Protein 5U75 (pdb70)

Sequence (144 aa):
NSEKALVKKLYDRYSKDTINGKSNKSRNWVYSERPLNENQVRIHLEEGTYTVAGRVYTPKRNITLNKEVVTLKEELDHIIRFAHISYGLYMMGEHLPKGNIVINTKNGGKYTLESHKELQKNRENVEINTDDIIKNVTFEELVKSVNDI

Radius of gyration: 14.76 Å; Cα contacts (8 Å, |Δi|>4): 299; chains: 1; bounding box: 42×34×32 Å

Organism: Staphylococcus aureus (NCBI:txid1280)

InterPro domains:
  IPR006123 Staphylococcal/Streptococcal toxin, beta-grasp domain [PF02876] (101-193)
  IPR016091 Superantigen toxin, C-terminal [SSF54334] (98-193)

Nearest PDB structures (foldseek):
  5u75-assembly1_A  TM=1.007E+00  e=2.506E-31  Staphylococcus aureus
  1v1p-assembly1_A  TM=8.852E-01  e=1.733E-08  Staphylococcus aureus
  2qej-assembly1_C  TM=8.283E-01  e=1.629E-08  Staphylococcus aureus
  2z8l-assembly1_A  TM=8.364E-01  e=8.592E-08  Staphylococcus aureus
  7ttz-assembly1_C  TM=7.861E-01  e=1.733E-08  Staphylococcus aureus

Structure (mmCIF, N/CA/C/O backbone):
data_5U75
#
_entry.id   5U75
#
_cell.length_a   92.141
_cell.length_b   92.141
_cell.length_c   53.418
_cell.angle_alpha   90.000
_cell.angle_beta   90.000
_cell.angle_gamma   120.000
#
_symmetry.space_group_name_H-M   'P 65'
#
loop_
_entity.id
_entity.type
_entity.pdbx_description
1 polymer 'Enterotoxin-like toxin X'
2 branched 'N-acetyl-alpha-neuraminic acid-(2-3)-beta-D-galactopyranose-(1-4)-[alpha-L-fucopyranose-(1-3)]2-acetamido-2-deoxy-alpha-D-glucopyranose'
3 water water
#
loop_
_atom_site.group_PDB
_atom_site.id
_atom_site.type_symbol
_atom_site.label_atom_id
_atom_site.label_alt_id
_atom_site.label_comp_id
_atom_site.label_asym_id
_atom_site.label_entity_id
_atom_site.label_seq_id
_atom_site.pdbx_PDB_ins_code
_atom_site.Cartn_x
_atom_site.Cartn_y
_atom_site.Cartn_z
_atom_site.occupancy
_atom_site.B_iso_or_equiv
_atom_site.auth_seq_id
_atom_site.auth_comp_id
_atom_site.auth_asym_id
_atom_site.auth_atom_id
_atom_site.pdbx_PDB_model_num
ATOM 1 N N . ASN A 1 22 ? 11.853 21.869 6.054 1.00 42.10 22 ASN A N 1
ATOM 2 C CA . ASN A 1 22 ? 11.713 23.088 5.202 1.00 41.39 22 ASN A CA 1
ATOM 3 C C . ASN A 1 22 ? 10.637 24.026 5.757 1.00 40.01 22 ASN A C 1
ATOM 4 O O . ASN A 1 22 ? 9.436 23.748 5.651 1.00 36.92 22 ASN A O 1
ATOM 9 N N . SER A 1 23 ? 11.091 25.152 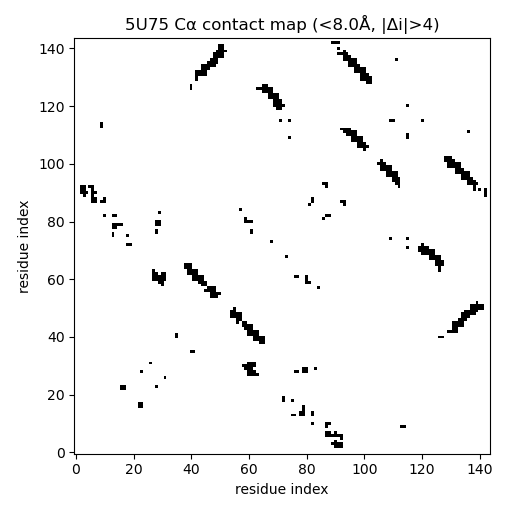6.302 1.00 39.51 23 SER A N 1
ATOM 10 C CA . SER A 1 23 ? 10.240 26.102 7.004 1.00 40.20 23 SER A CA 1
ATOM 11 C C . SER A 1 23 ? 9.529 27.035 6.048 1.00 41.69 23 SER A C 1
ATOM 12 O O . SER A 1 23 ? 8.346 27.308 6.250 1.00 39.70 23 SER A O 1
ATOM 15 N N . GLU A 1 24 ? 10.239 27.537 5.027 1.00 39.96 24 GLU A N 1
ATOM 16 C CA . GLU A 1 24 ? 9.604 28.394 4.011 1.00 37.31 24 GLU A CA 1
ATOM 17 C C . GLU A 1 24 ? 8.463 27.625 3.352 1.00 36.86 24 GLU A C 1
ATOM 18 O O . GLU A 1 24 ? 7.377 28.188 3.179 1.00 38.19 24 GLU A O 1
ATOM 24 N N . LYS A 1 25 ? 8.707 26.353 3.018 1.00 33.51 25 LYS A N 1
ATOM 25 C CA . LYS A 1 25 ? 7.678 25.452 2.478 1.00 34.90 25 LYS A CA 1
ATOM 26 C C . LYS A 1 25 ? 6.462 25.302 3.403 1.00 34.77 25 LYS A C 1
ATOM 27 O O . LYS A 1 25 ? 5.334 25.277 2.926 1.00 32.82 25 LYS A O 1
ATOM 29 N N . ALA A 1 26 ? 6.707 25.185 4.709 1.00 35.17 26 ALA A N 1
ATOM 30 C CA . ALA A 1 26 ? 5.622 25.076 5.701 1.00 36.99 26 ALA A CA 1
ATOM 31 C C . ALA A 1 26 ? 4.806 26.376 5.798 1.00 37.53 26 ALA A C 1
ATOM 32 O O . ALA A 1 26 ? 3.577 26.321 5.858 1.00 39.09 26 ALA A O 1
ATOM 34 N N . LEU A 1 27 ? 5.487 27.523 5.812 1.00 34.30 27 LEU A N 1
ATOM 35 C CA . LEU A 1 27 ? 4.812 28.835 5.816 1.00 35.27 27 LEU A CA 1
ATOM 36 C C . LEU A 1 27 ? 3.930 29.048 4.575 1.00 34.24 27 LEU A C 1
ATOM 37 O O . LEU A 1 27 ? 2.815 29.589 4.680 1.00 32.02 27 LEU A O 1
ATOM 42 N N . VAL A 1 28 ? 4.426 28.604 3.422 1.00 31.39 28 VAL A N 1
ATOM 43 C CA . VAL A 1 28 ? 3.650 28.579 2.179 1.00 31.23 28 VAL A CA 1
ATOM 44 C C . VAL A 1 28 ? 2.438 27.677 2.323 1.00 30.56 28 VAL A C 1
ATOM 45 O O . VAL A 1 28 ? 1.324 28.064 1.932 1.00 28.04 28 VAL A O 1
ATOM 49 N N . LYS A 1 29 ? 2.656 26.469 2.852 1.00 28.14 29 LYS A N 1
ATOM 50 C CA . LYS A 1 29 ? 1.571 25.509 3.015 1.00 28.56 29 LYS A CA 1
ATOM 51 C C . LYS A 1 29 ? 0.471 26.055 3.934 1.00 27.31 29 LYS A C 1
ATOM 52 O O . LYS A 1 29 ? -0.705 25.796 3.676 1.00 28.79 29 LYS A O 1
ATOM 54 N N . LYS A 1 30 ? 0.846 26.802 4.971 1.00 25.94 30 LYS A N 1
ATOM 55 C CA . LYS A 1 30 ? -0.126 27.399 5.896 1.00 25.81 30 LYS A CA 1
ATOM 56 C C . LYS A 1 30 ? -1.031 28.412 5.178 1.00 25.73 30 LYS A C 1
ATOM 57 O O . LYS A 1 30 ? -2.260 28.418 5.365 1.00 23.03 30 LYS A O 1
ATOM 59 N N . LEU A 1 31 ? -0.426 29.260 4.355 1.00 23.26 31 LEU A N 1
ATOM 60 C CA . LEU A 1 31 ? -1.191 30.207 3.543 1.00 23.54 31 LEU A CA 1
ATOM 61 C C . LEU A 1 31 ? -2.035 29.480 2.525 1.00 22.56 31 LEU A C 1
ATOM 62 O O . LEU A 1 31 ? -3.221 29.786 2.383 1.00 21.98 31 LEU A O 1
ATOM 67 N N . TYR A 1 32 ? -1.456 28.490 1.842 1.00 22.07 32 TYR A N 1
ATOM 68 C CA . TYR A 1 32 ? -2.210 27.721 0.879 1.00 22.41 32 TYR A CA 1
ATOM 69 C C . TYR A 1 32 ? -3.404 27.015 1.550 1.00 23.57 32 TYR A C 1
ATOM 70 O O . TYR A 1 32 ? -4.510 27.023 1.019 1.00 21.80 32 TYR A O 1
ATOM 79 N N . ASP A 1 33 ? -3.176 26.406 2.709 1.00 24.09 33 ASP A N 1
ATOM 80 C CA . ASP A 1 33 ? -4.240 25.620 3.354 1.00 25.41 33 ASP A CA 1
ATOM 81 C C . ASP A 1 33 ? -5.387 26.499 3.829 1.00 24.29 33 ASP A C 1
ATOM 82 O O . ASP A 1 33 ? -6.537 26.094 3.735 1.00 24.51 33 ASP A O 1
ATOM 87 N N . ARG A 1 34 ? -5.063 27.679 4.335 1.00 22.59 34 ARG A N 1
ATOM 88 C CA . ARG A 1 34 ? -6.074 28.646 4.740 1.00 21.35 34 ARG A CA 1
ATOM 89 C C . ARG A 1 34 ? -6.862 29.163 3.547 1.00 21.06 34 ARG A C 1
ATOM 90 O O . ARG A 1 34 ? -8.089 29.086 3.513 1.00 20.09 34 ARG A O 1
ATOM 98 N N . TYR A 1 35 ? -6.151 29.694 2.558 1.00 20.01 35 TYR A N 1
ATOM 99 C CA . TYR A 1 35 ? -6.799 30.475 1.504 1.00 18.69 35 TYR A CA 1
ATOM 100 C C . TYR A 1 35 ? -7.310 29.676 0.301 1.00 19.40 35 TYR A C 1
ATOM 101 O O . TYR A 1 35 ? -8.014 30.236 -0.552 1.00 19.28 35 TYR A O 1
ATOM 110 N N . SER A 1 36 ? -6.970 28.379 0.211 1.00 19.43 36 SER A N 1
ATOM 111 C CA . SER A 1 36 ? -7.443 27.520 -0.874 1.00 19.74 36 SER A CA 1
ATOM 112 C C . SER A 1 36 ? -8.835 26.942 -0.629 1.00 19.45 36 SER A C 1
ATOM 113 O O . SER A 1 36 ? -9.401 26.337 -1.530 1.00 20.30 36 SER A O 1
ATOM 116 N N . LYS A 1 37 ? -9.374 27.133 0.569 1.00 21.50 37 LYS A N 1
ATOM 117 C CA . LYS A 1 37 ? -10.702 26.611 0.900 1.00 23.08 37 LYS A CA 1
ATOM 118 C C . LYS A 1 37 ? -11.748 27.390 0.132 1.00 22.47 37 LYS A C 1
ATOM 119 O O . LYS A 1 37 ? -11.696 28.619 0.089 1.00 19.98 37 LYS A O 1
ATOM 125 N N . ASP A 1 38 ? -12.696 26.671 -0.465 1.00 20.90 38 ASP A N 1
ATOM 126 C CA . ASP A 1 38 ? -13.689 27.280 -1.323 1.00 21.47 38 ASP A CA 1
ATOM 127 C C . ASP A 1 38 ? -14.977 27.691 -0.582 1.00 20.61 38 ASP A C 1
ATOM 128 O O . ASP A 1 38 ? -15.992 27.965 -1.204 1.00 19.51 38 ASP A O 1
ATOM 133 N N . THR A 1 39 ? -14.913 27.739 0.740 1.00 19.81 39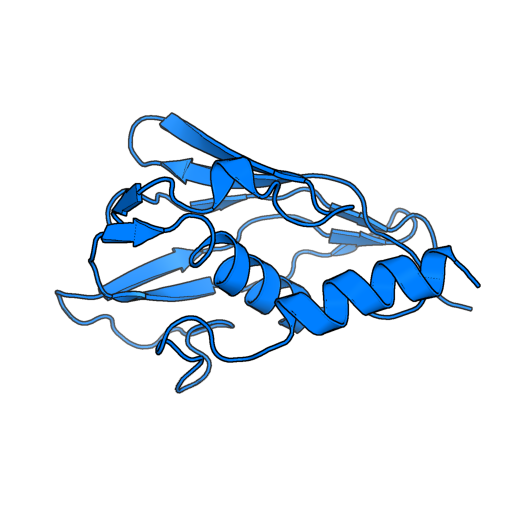 THR A N 1
ATOM 134 C CA . THR A 1 39 ? -15.956 28.311 1.539 1.00 21.59 39 THR A CA 1
ATOM 135 C C . THR A 1 39 ? -15.367 29.189 2.620 1.00 22.41 39 THR A C 1
ATOM 136 O O . THR A 1 39 ? -14.203 29.004 3.042 1.00 22.94 39 THR A O 1
ATOM 140 N N . ILE A 1 40 ? -16.175 30.145 3.065 1.00 21.75 40 ILE A N 1
ATOM 141 C CA . ILE A 1 40 ? -15.905 30.878 4.284 1.00 23.42 40 ILE A CA 1
ATOM 142 C C . ILE A 1 40 ? -17.222 31.447 4.825 1.00 24.96 40 ILE A C 1
ATOM 143 O O . ILE A 1 40 ? -17.996 32.026 4.067 1.00 23.48 40 ILE A O 1
ATOM 148 N N . ASN A 1 41 ? -17.484 31.251 6.120 1.00 29.66 41 ASN A N 1
ATOM 149 C CA . ASN A 1 41 ? -18.683 31.813 6.785 1.00 31.17 41 ASN A CA 1
ATOM 150 C C . ASN A 1 41 ? -20.004 31.599 6.043 1.00 32.25 41 ASN A C 1
ATOM 151 O O . ASN A 1 41 ? -20.838 32.503 5.979 1.00 34.64 41 ASN A O 1
ATOM 156 N N . GLY A 1 42 ? -20.200 30.434 5.446 1.00 33.01 42 GLY A N 1
ATOM 157 C CA . GLY A 1 42 ? -21.450 30.195 4.707 1.00 33.62 42 GLY A CA 1
ATOM 158 C C . GLY A 1 42 ? -21.486 30.711 3.272 1.00 33.86 42 GLY A C 1
ATOM 159 O O . GLY A 1 42 ? -22.462 30.461 2.554 1.00 34.87 42 GLY A O 1
ATOM 160 N N . LYS A 1 43 ? -20.437 31.422 2.839 1.00 29.40 43 LYS A N 1
ATOM 161 C CA . LYS A 1 43 ? -20.276 31.757 1.438 1.00 27.04 43 LYS A CA 1
ATOM 162 C C . LYS A 1 43 ? -19.417 30.718 0.792 1.00 23.92 43 LYS A C 1
ATOM 163 O O . LYS A 1 43 ? -18.638 30.067 1.465 1.00 23.74 43 LYS A O 1
ATOM 169 N N . SER A 1 44 ? -19.553 30.568 -0.515 1.00 22.47 44 SER A N 1
ATOM 170 C CA . SER A 1 44 ? -18.761 29.590 -1.227 1.00 22.64 44 SER A CA 1
ATOM 171 C C . SER A 1 44 ? -18.552 29.981 -2.663 1.00 21.04 44 SER A C 1
ATOM 172 O O . SER A 1 44 ? -19.312 30.781 -3.217 1.00 22.00 44 SER A O 1
ATOM 175 N N . ASN A 1 45 ? -17.513 29.401 -3.254 1.00 20.88 45 ASN A N 1
ATOM 176 C CA . ASN A 1 45 ? -17.234 29.546 -4.662 1.00 21.23 45 ASN A CA 1
ATOM 177 C C . ASN A 1 45 ? -18.250 28.701 -5.432 1.00 22.87 45 ASN A C 1
ATOM 178 O O . ASN A 1 45 ? -18.166 27.484 -5.420 1.00 27.76 45 ASN A O 1
ATOM 183 N N . LYS A 1 46 ? -19.210 29.350 -6.062 1.00 22.61 46 LYS A N 1
ATOM 184 C CA . LYS A 1 46 ? -20.182 28.660 -6.907 1.00 23.91 46 LYS A CA 1
ATOM 185 C C . LYS A 1 46 ? -19.961 29.133 -8.310 1.00 22.37 46 LYS A C 1
ATOM 186 O O . LYS A 1 46 ? -19.723 30.318 -8.511 1.00 20.11 46 LYS A O 1
ATOM 192 N N . SER A 1 47 ? -20.016 28.221 -9.276 1.00 21.76 47 SER A N 1
ATOM 193 C CA . SER A 1 47 ? -19.937 28.573 -10.694 1.00 22.64 47 SER A CA 1
ATOM 194 C C . SER A 1 47 ? -18.640 29.341 -11.012 1.00 20.90 47 SER A C 1
ATOM 195 O O . SER A 1 47 ? -18.653 30.193 -11.877 1.00 20.89 47 SER A O 1
ATOM 198 N N . ARG A 1 48 ? -17.548 29.065 -10.297 1.00 19.70 48 ARG A N 1
ATOM 199 C CA . ARG A 1 48 ? -16.280 29.808 -10.497 1.00 19.97 48 ARG A CA 1
ATOM 200 C C . ARG A 1 48 ? -16.391 31.327 -10.276 1.00 18.57 48 ARG A C 1
ATOM 201 O O . ARG A 1 48 ? -15.555 32.101 -10.775 1.00 17.87 48 ARG A O 1
ATOM 209 N N . ASN A 1 49 ? -17.383 31.761 -9.490 1.00 16.67 49 ASN A N 1
ATOM 210 C CA . ASN A 1 49 ? -17.519 33.180 -9.184 1.00 16.84 49 ASN A CA 1
ATOM 211 C C . ASN A 1 49 ? -16.357 33.782 -8.380 1.00 16.38 49 ASN A C 1
ATOM 212 O O . ASN A 1 49 ? -16.189 34.983 -8.376 1.00 16.00 49 ASN A O 1
ATOM 217 N N . TRP A 1 50 ? -15.595 32.959 -7.674 1.00 16.68 50 TRP A N 1
ATOM 218 C CA . TRP A 1 50 ? -14.394 33.460 -6.947 1.00 16.33 50 TRP A CA 1
ATOM 219 C C . TRP A 1 50 ? -13.130 33.318 -7.795 1.00 16.83 50 TRP A C 1
ATOM 220 O O . TRP A 1 50 ? -12.013 33.402 -7.263 1.00 17.78 50 TRP A O 1
ATOM 231 N N . VAL A 1 51 ? -13.274 33.095 -9.101 1.00 16.39 51 VAL A N 1
ATOM 232 C CA . VAL A 1 51 ? -12.125 32.855 -9.983 1.00 16.65 51 VAL A CA 1
ATOM 233 C C . VAL A 1 51 ? -12.205 33.777 -11.206 1.00 17.29 51 VAL A C 1
ATOM 234 O O . VAL A 1 51 ? -11.311 34.624 -11.443 1.00 16.82 51 VAL A O 1
ATOM 238 N N . TYR A 1 52 ? -13.258 33.611 -12.012 1.00 16.73 52 TYR A N 1
ATOM 239 C CA . TYR A 1 52 ? -13.393 34.375 -13.256 1.00 16.85 52 TYR A CA 1
ATOM 240 C C . TYR A 1 52 ? -14.772 34.108 -13.878 1.00 16.92 52 TYR A C 1
ATOM 241 O O . TYR A 1 52 ? -15.176 32.961 -14.018 1.00 15.93 52 TYR A O 1
ATOM 250 N N . SER A 1 53 ? -15.435 35.174 -14.283 1.00 17.17 53 SER A N 1
ATOM 251 C CA . SER A 1 53 ? -16.701 35.077 -14.981 1.00 18.51 53 SER A CA 1
ATOM 252 C C . SER A 1 53 ? -16.903 36.266 -15.886 1.00 18.89 53 SER A C 1
ATOM 253 O O . SER A 1 53 ? -16.432 37.357 -15.581 1.00 19.25 53 SER A O 1
ATOM 256 N N . GLU A 1 54 ? -17.584 36.024 -17.010 1.00 18.73 54 GLU A N 1
ATOM 257 C CA . GLU A 1 54 ? -18.080 37.048 -17.904 1.00 20.09 54 GLU A CA 1
ATOM 258 C C . GLU A 1 54 ? -19.606 37.050 -17.949 1.00 19.56 54 GLU A C 1
ATOM 259 O O . GLU A 1 54 ? -20.195 37.737 -18.786 1.00 20.01 54 GLU A O 1
ATOM 265 N N . ARG A 1 55 ? -20.233 36.268 -17.079 1.00 19.18 55 ARG A N 1
ATOM 266 C CA . ARG A 1 55 ? -21.689 36.154 -17.071 1.00 19.34 55 ARG A CA 1
ATOM 267 C C . ARG A 1 55 ? -22.347 37.464 -16.682 1.00 19.90 55 ARG A C 1
ATOM 268 O O . ARG A 1 55 ? -21.804 38.234 -15.875 1.00 19.90 55 ARG A O 1
ATOM 276 N N . PRO A 1 56 ? -23.539 37.731 -17.244 1.00 20.23 56 PRO A N 1
ATOM 277 C CA . PRO A 1 56 ? -24.232 38.969 -16.892 1.00 20.49 56 PRO A CA 1
ATOM 278 C C . PRO A 1 56 ? -24.516 39.072 -15.393 1.00 21.12 56 PRO A C 1
ATOM 279 O O . PRO A 1 56 ? -24.890 38.067 -14.763 1.00 21.48 56 PRO A O 1
ATOM 283 N N . LEU A 1 57 ? -24.353 40.271 -14.838 1.00 21.73 57 LEU A N 1
ATOM 284 C CA . LEU A 1 57 ? -24.619 40.520 -13.419 1.00 23.50 57 LEU A CA 1
ATOM 285 C C . LEU A 1 57 ? -26.090 40.818 -13.151 1.00 25.90 57 LEU A C 1
ATOM 286 O O . LEU A 1 57 ? -26.694 41.582 -13.890 1.00 28.57 57 LEU A O 1
ATOM 291 N N . ASN A 1 58 ? -26.640 40.255 -12.080 1.00 28.52 58 ASN A N 1
ATOM 292 C CA . ASN A 1 58 ? -27.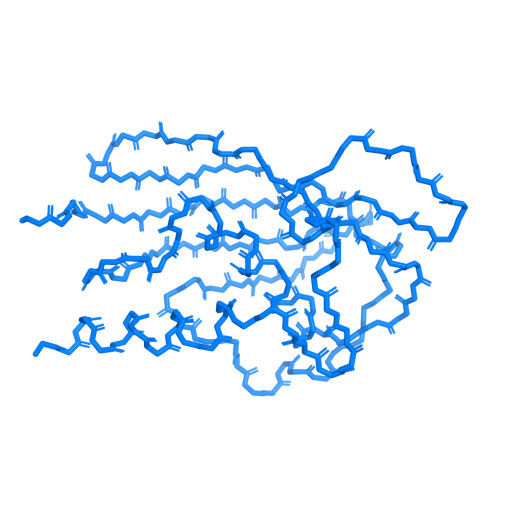932 40.725 -11.552 1.00 30.46 58 ASN A CA 1
ATOM 293 C C . ASN A 1 58 ? -27.739 42.132 -10.982 1.00 29.64 58 ASN A C 1
ATOM 294 O O . ASN A 1 58 ? -26.610 42.546 -10.689 1.00 27.74 58 ASN A O 1
ATOM 299 N N . GLU A 1 59 ? -28.857 42.819 -10.731 1.00 27.65 59 GLU A N 1
ATOM 300 C CA . GLU A 1 59 ? -28.850 44.129 -10.067 1.00 28.27 59 GLU A CA 1
ATOM 301 C C . GLU A 1 59 ? -28.227 44.076 -8.658 1.00 25.17 59 GLU A C 1
ATOM 302 O O . GLU A 1 59 ? -27.704 45.078 -8.182 1.00 27.15 59 GLU A O 1
ATOM 304 N N . ASN A 1 60 ? -28.281 42.919 -8.008 1.00 24.80 60 ASN A N 1
ATOM 305 C CA . ASN A 1 60 ? -27.725 42.737 -6.659 1.00 25.48 60 ASN A CA 1
ATOM 306 C C . ASN A 1 60 ? -26.287 42.173 -6.628 1.00 22.64 60 ASN A C 1
ATOM 307 O O . ASN A 1 60 ? -25.840 41.733 -5.574 1.00 20.40 60 ASN A O 1
ATOM 312 N N . GLN A 1 61 ? -25.603 42.149 -7.769 1.00 20.66 61 GLN A N 1
ATOM 313 C CA . GLN A 1 61 ? -24.224 41.641 -7.847 1.00 20.27 61 GLN A CA 1
ATOM 314 C C . GLN A 1 61 ? -23.250 42.712 -8.278 1.00 18.57 61 GLN A C 1
ATOM 315 O O . GLN A 1 61 ? -23.614 43.647 -8.953 1.00 18.43 61 GLN A O 1
ATOM 321 N N . VAL A 1 62 ? -21.991 42.534 -7.888 1.00 17.66 62 VAL A N 1
ATOM 322 C CA . VAL A 1 62 ? -20.880 43.316 -8.406 1.00 17.82 62 VAL A CA 1
ATOM 323 C C . VAL A 1 62 ? -19.827 42.353 -8.896 1.00 16.75 62 VAL A C 1
ATOM 324 O O . VAL A 1 62 ? -19.772 41.219 -8.422 1.00 16.14 62 VAL A O 1
ATOM 328 N N . ARG A 1 63 ? -18.995 42.815 -9.826 1.00 16.31 63 ARG A N 1
ATOM 329 C CA . ARG A 1 63 ? -17.833 42.077 -10.282 1.00 16.12 63 ARG A CA 1
ATOM 330 C C . ARG A 1 63 ? -16.618 42.942 -10.008 1.00 16.89 63 ARG A C 1
ATOM 331 O O . ARG A 1 63 ? -16.551 44.083 -10.450 1.00 17.07 63 ARG A O 1
ATOM 339 N N . ILE A 1 64 ? -15.677 42.384 -9.259 1.00 16.18 64 ILE A N 1
ATOM 340 C CA . ILE A 1 64 ? -14.464 43.081 -8.865 1.00 15.68 64 ILE A CA 1
ATOM 341 C C . ILE A 1 64 ? -13.307 42.448 -9.619 1.00 15.57 64 ILE A C 1
ATOM 342 O O . ILE A 1 64 ? -13.004 41.264 -9.441 1.00 15.39 64 ILE A O 1
ATOM 347 N N . HIS A 1 65 ? -12.686 43.234 -10.496 1.00 15.42 65 HIS A N 1
ATOM 348 C CA . HIS A 1 65 ? -11.579 42.729 -11.306 1.00 16.21 65 HIS A CA 1
ATOM 349 C C . HIS A 1 65 ? -10.259 42.839 -10.553 1.00 15.91 65 HIS A C 1
ATOM 350 O O . HIS A 1 65 ? -10.012 43.842 -9.879 1.00 16.44 65 HIS A O 1
ATOM 357 N N . LEU A 1 66 ? -9.472 41.779 -10.641 1.00 16.02 66 LEU A N 1
ATOM 358 C CA . LEU A 1 66 ? -8.125 41.719 -10.077 1.00 16.36 66 LEU A CA 1
ATOM 359 C C . LEU A 1 66 ? -7.192 42.119 -11.217 1.00 17.25 66 LEU A C 1
ATOM 360 O O . LEU A 1 66 ? -7.121 41.423 -12.231 1.00 16.95 66 LEU A O 1
ATOM 365 N N A GLU A 1 67 ? -6.507 43.250 -11.053 0.50 16.83 67 GLU A N 1
ATOM 366 N N B GLU A 1 67 ? -6.496 43.241 -11.044 0.50 16.60 67 GLU A N 1
ATOM 367 C CA A GLU A 1 67 ? -5.695 43.847 -12.112 0.50 17.44 67 GLU A CA 1
ATOM 368 C CA B GLU A 1 67 ? -5.693 43.848 -12.102 0.50 17.08 67 GLU A CA 1
ATOM 369 C C A GLU A 1 67 ? -4.284 44.048 -11.565 0.50 16.63 67 GLU A C 1
ATOM 370 C C B GLU A 1 67 ? -4.281 44.051 -11.564 0.50 16.43 67 GLU A C 1
ATOM 371 O O A GLU A 1 67 ? -4.060 44.901 -10.719 0.50 15.51 67 GLU A O 1
ATOM 372 O O B GLU A 1 67 ? -4.052 44.908 -10.724 0.50 15.36 67 GLU A O 1
ATOM 383 N N . GLY A 1 68 ? -3.338 43.242 -12.028 1.00 16.19 68 GLY A N 1
ATOM 384 C CA . GLY A 1 68 ? -1.998 43.308 -11.477 1.00 16.21 68 GLY A CA 1
ATOM 385 C C . GLY A 1 68 ? -1.021 42.386 -12.131 1.00 15.94 68 GLY A C 1
ATOM 386 O O . GLY A 1 68 ? -1.288 41.817 -13.199 1.00 16.15 68 GLY A O 1
ATOM 387 N N . THR A 1 69 ? 0.109 42.228 -11.450 1.00 15.71 69 THR A N 1
ATOM 388 C CA . THR A 1 69 ? 1.206 41.420 -11.919 1.00 16.83 69 THR A CA 1
ATOM 389 C C . THR A 1 69 ? 1.709 40.460 -10.836 1.00 16.32 69 THR A C 1
ATOM 390 O O . THR A 1 69 ? 1.703 40.774 -9.638 1.00 15.03 69 THR A O 1
ATOM 394 N N . TYR A 1 70 ? 2.117 39.293 -11.307 1.00 16.21 70 TYR A N 1
ATOM 395 C CA . TYR A 1 70 ? 2.772 38.258 -10.525 1.00 16.87 70 TYR A CA 1
ATOM 396 C C . TYR A 1 70 ? 4.082 37.977 -11.267 1.00 16.95 70 TYR A C 1
ATOM 397 O O . TYR A 1 70 ? 4.068 37.465 -12.377 1.00 16.81 70 TYR A O 1
ATOM 406 N N . THR A 1 71 ? 5.200 38.341 -10.652 1.00 18.60 71 THR A N 1
ATOM 407 C CA . THR A 1 71 ? 6.499 38.293 -11.333 1.00 18.93 71 THR A CA 1
ATOM 408 C C . THR A 1 71 ? 7.298 37.189 -10.676 1.00 19.97 71 THR A C 1
ATOM 409 O O . THR A 1 71 ? 7.534 37.263 -9.481 1.00 21.75 71 THR A O 1
ATOM 413 N N . VAL A 1 72 ? 7.687 36.171 -11.445 1.00 19.17 72 VAL A N 1
ATOM 414 C CA . VAL A 1 72 ? 8.426 35.025 -10.919 1.00 19.48 72 VAL A CA 1
ATOM 415 C C . VAL A 1 72 ? 9.825 35.035 -11.518 1.00 19.21 72 VAL A C 1
ATOM 416 O O . VAL A 1 72 ? 9.976 35.010 -12.749 1.00 18.49 72 VAL A O 1
ATOM 420 N N . ALA A 1 73 ? 10.832 35.095 -10.649 1.00 19.67 73 ALA A N 1
ATOM 421 C CA . ALA A 1 73 ? 12.242 35.140 -11.068 1.00 18.65 73 ALA A CA 1
ATOM 422 C C . ALA A 1 73 ? 12.470 36.178 -12.173 1.00 17.78 73 ALA A C 1
ATOM 423 O O . ALA A 1 73 ? 13.139 35.914 -13.171 1.00 18.13 73 ALA A O 1
ATOM 425 N N . GLY A 1 74 ? 11.887 37.356 -11.987 1.00 15.94 74 GLY A N 1
ATOM 426 C CA . GLY A 1 74 ? 12.072 38.486 -12.875 1.00 16.75 74 GLY A CA 1
ATOM 427 C C . GLY A 1 74 ? 11.296 38.479 -14.184 1.00 16.10 74 GLY A C 1
ATOM 428 O O . GLY A 1 74 ? 11.568 39.318 -15.031 1.00 15.80 74 GLY A O 1
ATOM 429 N N . ARG A 1 75 ? 10.340 37.549 -14.350 1.00 16.89 75 ARG A N 1
ATOM 430 C CA . ARG A 1 75 ? 9.478 37.488 -15.521 1.00 16.50 75 ARG A CA 1
ATOM 431 C C . ARG A 1 75 ? 8.062 37.810 -15.081 1.00 17.29 75 ARG A C 1
ATOM 432 O O . ARG A 1 75 ? 7.543 37.164 -14.167 1.00 16.01 75 ARG A O 1
ATOM 440 N N . VAL A 1 76 ? 7.462 38.811 -15.716 1.00 16.79 76 VAL A N 1
ATOM 441 C CA . VAL A 1 76 ? 6.130 39.269 -15.358 1.00 17.10 76 VAL A CA 1
ATOM 442 C C . VAL A 1 76 ? 5.021 38.412 -16.001 1.00 17.39 76 VAL A C 1
ATOM 443 O O . VAL A 1 76 ? 5.021 38.173 -17.211 1.00 17.35 76 VAL A O 1
ATOM 447 N N . TYR A 1 77 ? 4.068 37.984 -15.172 1.00 17.54 77 TYR A N 1
ATOM 448 C CA . TYR A 1 77 ? 2.809 37.376 -15.620 1.00 17.89 77 TYR A CA 1
ATOM 449 C C . TYR A 1 77 ? 1.649 38.302 -15.249 1.00 17.63 77 TYR A C 1
ATOM 450 O O . TYR A 1 77 ? 1.719 39.055 -14.278 1.00 15.83 77 TYR A O 1
ATOM 459 N N . THR A 1 78 ? 0.595 38.256 -16.053 1.00 18.47 78 THR A N 1
ATOM 460 C CA . THR A 1 78 ? -0.541 39.158 -15.916 1.00 19.27 78 THR A CA 1
ATOM 461 C C . THR A 1 78 ? -1.839 38.315 -15.887 1.00 20.40 78 THR A C 1
ATOM 462 O O . THR A 1 78 ? -2.616 38.350 -16.824 1.00 20.53 78 THR A O 1
ATOM 466 N N . PRO A 1 79 ? -2.035 37.514 -14.825 1.00 21.28 79 PRO A N 1
ATOM 467 C CA . PRO A 1 79 ? -3.206 36.617 -14.783 1.00 21.68 79 PRO A CA 1
ATOM 468 C C . PRO A 1 79 ? -4.496 37.426 -14.735 1.00 20.91 79 PRO A C 1
ATOM 469 O O . PRO A 1 79 ? -4.510 38.471 -14.116 1.00 21.10 79 PRO A O 1
ATOM 473 N N . LYS A 1 80 ? -5.540 36.968 -15.426 1.00 19.46 80 LYS A N 1
ATOM 474 C CA . LYS A 1 80 ? -6.821 37.674 -15.455 1.00 19.08 80 LYS A CA 1
ATOM 475 C C . LYS A 1 80 ? -7.808 36.886 -14.588 1.00 17.30 80 LYS A C 1
ATOM 476 O O . LYS A 1 80 ? -8.091 35.709 -14.842 1.00 17.25 80 LYS A O 1
ATOM 478 N N . ARG A 1 81 ? -8.253 37.524 -13.514 1.00 16.25 81 ARG A N 1
ATOM 479 C CA . ARG A 1 81 ? -9.171 36.913 -12.553 1.00 15.96 81 ARG A CA 1
ATOM 480 C C . ARG A 1 81 ? -10.120 37.982 -12.060 1.00 14.88 81 ARG A C 1
ATOM 481 O O . ARG A 1 81 ? -9.814 39.171 -12.083 1.00 13.66 81 ARG A O 1
ATOM 489 N N . ASN A 1 82 ? -11.306 37.558 -11.643 1.00 14.29 82 ASN A N 1
ATOM 490 C CA . ASN A 1 82 ? -12.270 38.477 -11.082 1.00 14.22 82 ASN A CA 1
ATOM 491 C C . ASN A 1 82 ? -13.197 37.737 -10.135 1.00 14.34 82 ASN A C 1
ATOM 492 O O . ASN A 1 82 ? -13.309 36.502 -10.204 1.00 13.88 82 ASN A O 1
ATOM 497 N N . ILE A 1 83 ? -13.810 38.479 -9.228 1.00 13.92 83 ILE A N 1
ATOM 498 C CA . ILE A 1 83 ? -14.709 37.883 -8.258 1.00 14.29 83 ILE A CA 1
ATOM 499 C C . ILE A 1 83 ? -16.082 38.516 -8.390 1.00 14.59 83 ILE A C 1
ATOM 500 O O . ILE A 1 83 ? -16.215 39.724 -8.520 1.00 14.12 83 ILE A O 1
ATOM 505 N N . THR A 1 84 ? -17.097 37.663 -8.387 1.00 14.68 84 THR A N 1
ATOM 506 C CA . THR A 1 84 ? -18.479 38.085 -8.563 1.00 15.10 84 THR A CA 1
ATOM 507 C C . THR A 1 84 ? -19.185 37.864 -7.233 1.00 15.76 84 THR A C 1
ATOM 508 O O . THR A 1 84 ? -19.297 36.722 -6.776 1.00 15.84 84 THR A O 1
ATOM 512 N N . LEU A 1 85 ? -19.664 38.958 -6.628 1.00 15.62 85 LEU A N 1
ATOM 513 C CA . LEU A 1 85 ? -20.200 38.933 -5.269 1.00 17.93 85 LEU A CA 1
ATOM 514 C C . LEU A 1 85 ? -21.566 39.594 -5.185 1.00 16.82 85 LEU A C 1
ATOM 515 O O . LEU A 1 85 ? -21.888 40.473 -5.986 1.00 17.70 85 LEU A O 1
ATOM 520 N N . ASN A 1 86 ? -22.339 39.207 -4.185 1.00 17.17 86 ASN A N 1
ATOM 521 C CA . ASN A 1 86 ? -23.555 39.955 -3.851 1.00 19.13 86 ASN A CA 1
ATOM 522 C C . ASN A 1 86 ? -23.220 41.321 -3.258 1.00 19.52 86 ASN A C 1
ATOM 523 O O . ASN A 1 86 ? -22.194 41.468 -2.571 1.00 17.38 86 ASN A O 1
ATOM 528 N N . LYS A 1 87 ? -24.057 42.310 -3.588 1.00 18.82 87 LYS A N 1
ATOM 529 C CA . LYS A 1 87 ? -24.033 43.626 -2.944 1.00 20.46 87 LYS A CA 1
ATOM 530 C C . LYS A 1 87 ? -24.473 43.493 -1.496 1.00 20.30 87 LYS A C 1
ATOM 531 O O . LYS A 1 87 ? -25.637 43.199 -1.205 1.00 20.87 87 LYS A O 1
ATOM 537 N N . GLU A 1 88 ? -23.539 43.680 -0.573 1.00 19.78 88 GLU A N 1
ATOM 538 C CA . GLU A 1 88 ? -23.839 43.589 0.852 1.00 19.29 88 GLU A CA 1
ATOM 539 C C . GLU A 1 88 ? -22.632 44.020 1.636 1.00 18.83 88 GLU A C 1
ATOM 540 O O . GLU A 1 88 ? -21.536 44.115 1.077 1.00 16.32 88 GLU A O 1
ATOM 546 N N . VAL A 1 89 ? -22.830 44.204 2.940 1.00 18.51 89 VAL A N 1
ATOM 547 C CA . VAL A 1 89 ? -21.714 44.486 3.844 1.00 19.09 89 VAL A CA 1
ATOM 548 C C . VAL A 1 89 ? -21.148 43.146 4.290 1.00 18.50 89 VAL A C 1
ATOM 549 O O . VAL A 1 89 ? -21.889 42.287 4.800 1.00 17.96 89 VAL A O 1
ATOM 553 N N . VAL A 1 90 ? -19.852 42.955 4.038 1.00 16.77 90 VAL A N 1
ATOM 554 C CA . VAL A 1 90 ? -19.113 41.751 4.393 1.00 16.69 90 VAL A CA 1
ATOM 555 C C . VAL A 1 90 ? -17.940 42.164 5.287 1.00 16.52 90 VAL A C 1
ATOM 556 O O . VAL A 1 90 ? -17.688 43.359 5.488 1.00 15.95 90 VAL A O 1
ATOM 560 N N . THR A 1 91 ? -17.246 41.176 5.841 1.00 15.90 91 THR A N 1
ATOM 561 C CA . THR A 1 91 ? -16.053 41.450 6.639 1.00 15.57 91 THR A CA 1
ATOM 562 C C . THR A 1 91 ? -14.816 41.427 5.756 1.00 15.52 91 THR A C 1
ATOM 563 O O . THR A 1 91 ? -14.784 40.789 4.681 1.00 14.50 91 THR A O 1
ATOM 567 N N . LEU A 1 92 ? -13.786 42.121 6.231 1.00 15.68 92 LEU A N 1
ATOM 568 C CA . LEU A 1 92 ? -12.469 42.038 5.604 1.00 15.54 92 LEU A CA 1
ATOM 569 C C . LEU A 1 92 ? -11.909 40.606 5.635 1.00 15.51 92 LEU A C 1
ATOM 570 O O . LEU A 1 92 ? -11.236 40.185 4.702 1.00 14.64 92 LEU A O 1
ATOM 575 N N . LYS A 1 93 ? -12.232 39.819 6.668 1.00 16.16 93 LYS A N 1
ATOM 576 C CA . LYS A 1 93 ? -11.801 38.431 6.681 1.00 16.81 93 LYS A CA 1
ATOM 577 C C . LYS A 1 93 ? -12.354 37.710 5.465 1.00 15.91 93 LYS A C 1
ATOM 578 O O . LYS A 1 93 ? -11.650 36.972 4.785 1.00 14.72 93 LYS A O 1
ATOM 584 N N . GLU A 1 94 ? -13.636 37.947 5.196 1.00 15.62 94 GLU A N 1
ATOM 585 C CA A GLU A 1 94 ? -14.308 37.332 4.066 0.50 15.90 94 GLU A CA 1
ATOM 586 C CA B GLU A 1 94 ? -14.305 37.318 4.057 0.50 15.80 94 GLU A CA 1
ATOM 587 C C . GLU A 1 94 ? -13.735 37.783 2.718 1.00 15.45 94 GLU A C 1
ATOM 588 O O . GLU A 1 94 ? -13.449 36.974 1.850 1.00 15.53 94 GLU A O 1
ATOM 599 N N . LEU A 1 95 ? -13.572 39.088 2.557 1.00 15.30 95 LEU A N 1
ATOM 600 C CA . LEU A 1 95 ? -13.080 39.645 1.281 1.00 16.16 95 LEU A CA 1
ATOM 601 C C . LEU A 1 95 ? -11.619 39.270 1.026 1.00 15.65 95 LEU A C 1
ATOM 602 O O . LEU A 1 95 ? -11.253 38.834 -0.075 1.00 15.20 95 LEU A O 1
ATOM 607 N N . ASP A 1 96 ? -10.789 39.428 2.053 1.00 15.70 96 ASP A N 1
ATOM 608 C CA . ASP A 1 96 ? -9.401 38.897 2.033 1.00 15.09 96 ASP A CA 1
ATOM 609 C C . ASP A 1 96 ? -9.356 37.429 1.595 1.00 15.10 96 ASP A C 1
ATOM 610 O O . ASP A 1 96 ? -8.585 37.040 0.717 1.00 14.96 96 ASP A O 1
ATOM 615 N N . HIS A 1 97 ? -10.229 36.609 2.167 1.00 14.20 97 HIS A N 1
ATOM 616 C CA . HIS A 1 97 ? -10.277 35.207 1.818 1.00 13.91 97 HIS A CA 1
ATOM 617 C C . HIS A 1 97 ? -10.566 34.969 0.353 1.00 13.68 97 HIS A C 1
ATOM 618 O O . HIS A 1 97 ? -9.827 34.262 -0.329 1.00 13.24 97 HIS A O 1
ATOM 625 N N . ILE A 1 98 ? -11.661 35.558 -0.113 1.00 13.37 98 ILE A N 1
ATOM 626 C CA . ILE A 1 98 ? -12.118 35.332 -1.485 1.00 13.58 98 ILE A CA 1
ATOM 627 C C . ILE A 1 98 ? -11.098 35.865 -2.495 1.00 13.59 98 ILE A C 1
ATOM 628 O O . ILE A 1 98 ? -10.810 35.212 -3.499 1.00 13.53 98 ILE A O 1
ATOM 633 N N . ILE A 1 99 ? -10.532 37.036 -2.206 1.00 13.65 99 ILE A N 1
ATOM 634 C CA . ILE A 1 99 ? -9.502 37.595 -3.064 1.00 13.63 99 ILE A CA 1
ATOM 635 C C . ILE A 1 99 ? -8.296 36.670 -3.158 1.00 13.41 99 ILE A C 1
ATOM 636 O O . ILE A 1 99 ? -7.838 36.384 -4.264 1.00 14.02 99 ILE A O 1
ATOM 641 N N . ARG A 1 100 ? -7.779 36.199 -2.032 1.00 13.37 100 ARG A N 1
ATOM 642 C CA . ARG A 1 100 ? -6.595 35.325 -2.089 1.00 14.18 100 ARG A CA 1
ATOM 643 C C . ARG A 1 100 ? -6.910 33.990 -2.745 1.00 14.40 100 ARG A C 1
ATOM 644 O O . ARG A 1 100 ? -6.070 33.447 -3.468 1.00 14.19 100 ARG A O 1
ATOM 652 N N . PHE A 1 101 ? -8.135 33.474 -2.551 1.00 14.09 101 PHE A N 1
ATOM 653 C CA . PHE A 1 101 ? -8.587 32.294 -3.286 1.00 14.57 101 PHE A CA 1
ATOM 654 C C . PHE A 1 101 ? -8.461 32.469 -4.812 1.00 14.22 101 PHE A C 1
ATOM 655 O O . PHE A 1 101 ? -7.949 31.586 -5.512 1.00 15.57 101 PHE A O 1
ATOM 663 N N . ALA A 1 102 ? -8.888 33.632 -5.308 1.00 14.25 102 ALA A N 1
ATOM 664 C CA . ALA A 1 102 ? -8.754 33.975 -6.732 1.00 14.52 102 ALA A CA 1
ATOM 665 C C . ALA A 1 102 ? -7.289 34.016 -7.192 1.00 14.43 102 ALA A C 1
ATOM 666 O O . ALA A 1 102 ? -6.961 33.567 -8.300 1.00 15.71 102 ALA A O 1
ATOM 668 N N . HIS A 1 103 ? -6.406 34.512 -6.332 1.00 15.07 103 HIS A N 1
ATOM 669 C CA . HIS A 1 103 ? -4.953 34.459 -6.622 1.00 15.82 103 HIS A CA 1
ATOM 670 C C . HIS A 1 103 ? -4.396 33.048 -6.671 1.00 16.21 103 HIS A C 1
ATOM 671 O O . HIS A 1 103 ? -3.624 32.706 -7.587 1.00 16.55 103 HIS A O 1
ATOM 678 N N . ILE A 1 104 ? -4.788 32.213 -5.708 1.00 16.54 104 ILE A N 1
ATOM 679 C CA . ILE A 1 104 ? -4.405 30.809 -5.710 1.00 17.34 104 ILE A CA 1
ATOM 680 C C . ILE A 1 104 ? -4.788 30.136 -7.034 1.00 18.37 104 ILE A C 1
ATOM 681 O O . ILE A 1 104 ? -4.018 29.288 -7.539 1.00 18.15 104 ILE A O 1
ATOM 686 N N . SER A 1 105 ? -5.930 30.528 -7.621 1.00 17.37 105 SER A N 1
ATOM 687 C CA . SER A 1 105 ? -6.367 29.960 -8.919 1.00 18.08 105 SER A CA 1
ATOM 688 C C . SER A 1 105 ? -5.441 30.234 -10.114 1.00 19.12 105 SER A C 1
ATOM 689 O O . SER A 1 105 ? -5.614 29.594 -11.153 1.00 19.71 105 SER A O 1
ATOM 692 N N . TYR A 1 106 ? -4.509 31.195 -10.018 1.00 18.75 106 TYR A N 1
ATOM 693 C CA . TYR A 1 106 ? -3.457 31.323 -11.053 1.00 19.17 106 TYR A CA 1
ATOM 694 C C . TYR A 1 106 ? -2.094 30.766 -10.629 1.00 20.19 106 TYR A C 1
ATOM 695 O O . TYR A 1 106 ? -1.151 30.781 -11.429 1.00 21.80 106 TYR A O 1
ATOM 704 N N . GLY A 1 107 ? -1.970 30.340 -9.378 1.00 20.81 107 GLY A N 1
ATOM 705 C CA . GLY A 1 107 ? -0.720 29.778 -8.873 1.00 21.02 107 GLY A CA 1
ATOM 706 C C . GLY A 1 107 ? -0.145 30.386 -7.611 1.00 21.29 107 GLY A C 1
ATOM 707 O O . GLY A 1 107 ? 0.894 29.916 -7.140 1.00 21.65 107 GLY A O 1
ATOM 708 N N . LEU A 1 108 ? -0.784 31.410 -7.035 1.00 20.44 108 LEU A N 1
ATOM 709 C CA . LEU A 1 108 ? -0.259 31.989 -5.797 1.00 20.01 108 LEU A CA 1
ATOM 710 C C . LEU A 1 108 ? -0.242 30.933 -4.681 1.00 20.07 108 LEU A C 1
ATOM 711 O O . LEU A 1 108 ? -1.118 30.075 -4.607 1.00 18.66 108 LEU A O 1
ATOM 716 N N . TYR A 1 109 ? 0.807 30.972 -3.871 1.00 19.71 109 TYR A N 1
ATOM 717 C CA . TYR A 1 109 ? 0.999 30.055 -2.724 1.00 21.36 109 TYR A CA 1
ATOM 718 C C . TYR A 1 109 ? 1.206 28.581 -3.059 1.00 24.21 109 TYR A C 1
ATOM 719 O O . TYR A 1 109 ? 1.079 27.727 -2.167 1.00 25.96 109 TYR A O 1
ATOM 728 N N A MET A 1 110 ? 1.552 28.275 -4.303 0.50 24.83 110 MET A N 1
ATOM 729 N N B MET A 1 110 ? 1.531 28.278 -4.316 0.50 25.51 110 MET A N 1
ATOM 730 C CA A MET A 1 110 ? 1.903 26.920 -4.674 0.50 27.05 110 MET A CA 1
ATOM 731 C CA B MET A 1 110 ? 1.899 26.930 -4.722 0.50 28.33 110 MET A CA 1
ATOM 732 C C A MET A 1 110 ? 3.414 26.800 -4.622 0.50 27.51 110 MET A C 1
ATOM 733 C C B MET A 1 110 ? 3.408 26.809 -4.556 0.50 28.09 110 MET A C 1
ATOM 734 O O A MET A 1 110 ? 4.127 27.796 -4.760 0.50 26.35 110 MET A O 1
ATOM 735 O O B MET A 1 110 ? 4.120 27.814 -4.552 0.50 26.60 110 MET A O 1
ATOM 744 N N . GLY A 1 111 ? 3.893 25.581 -4.407 1.00 28.61 111 GLY A N 1
ATOM 745 C CA . GLY A 1 111 ? 5.326 25.316 -4.324 1.00 27.90 111 GLY A CA 1
ATOM 746 C C . GLY A 1 111 ? 5.886 25.622 -2.955 1.00 28.17 111 GLY A C 1
ATOM 747 O O . GLY A 1 111 ? 5.170 25.583 -1.963 1.00 28.95 111 GLY A O 1
ATOM 748 N N . GLU A 1 112 ? 7.173 25.956 -2.908 1.00 28.22 112 GLU A N 1
ATOM 749 C CA . GLU A 1 112 ? 7.928 25.965 -1.658 1.00 28.75 112 GLU A CA 1
ATOM 750 C C . G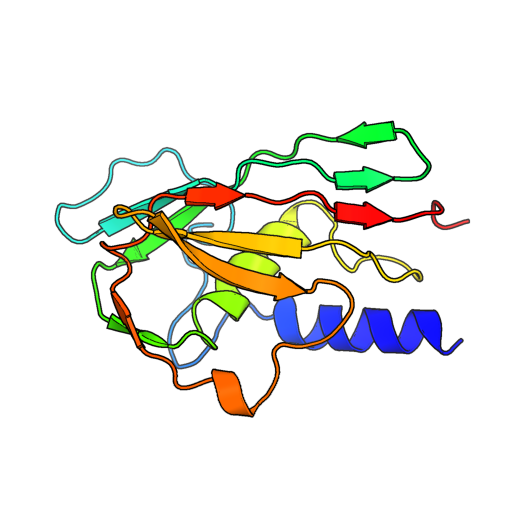LU A 1 112 ? 8.422 27.333 -1.220 1.00 28.13 112 GLU A C 1
ATOM 751 O O . GLU A 1 112 ? 9.026 27.429 -0.158 1.00 28.76 112 GLU A O 1
ATOM 753 N N . HIS A 1 113 ? 8.142 28.394 -1.989 1.00 25.05 113 HIS A N 1
ATOM 754 C CA . HIS A 1 113 ? 8.641 29.719 -1.649 1.00 25.37 113 HIS A CA 1
ATOM 755 C C . HIS A 1 113 ? 7.526 30.742 -1.466 1.00 24.09 113 HIS A C 1
ATOM 756 O O . HIS A 1 113 ? 6.547 30.742 -2.201 1.00 23.72 113 HIS A O 1
ATOM 763 N N . LEU A 1 114 ? 7.715 31.621 -0.493 1.00 24.28 114 LEU A N 1
ATOM 764 C CA . LEU A 1 114 ? 6.746 32.654 -0.173 1.00 24.35 114 LEU A CA 1
ATOM 765 C C . LEU A 1 114 ? 6.828 33.786 -1.182 1.00 24.11 114 LEU A C 1
ATOM 766 O O . LEU A 1 114 ? 7.921 34.262 -1.498 1.00 22.88 114 LEU A O 1
ATOM 771 N N . PRO A 1 115 ? 5.667 34.278 -1.640 1.00 22.50 115 PRO A N 1
ATOM 772 C CA . PRO A 1 115 ? 5.684 35.520 -2.405 1.00 21.58 115 PRO A CA 1
ATOM 773 C C . PRO A 1 115 ? 5.835 36.711 -1.500 1.00 22.11 115 PRO A C 1
ATOM 774 O O . PRO A 1 115 ? 5.757 36.597 -0.268 1.00 22.62 115 PRO A O 1
ATOM 778 N N . LYS A 1 116 ? 6.028 37.861 -2.120 1.00 21.52 116 LYS A N 1
ATOM 779 C CA . LYS A 1 116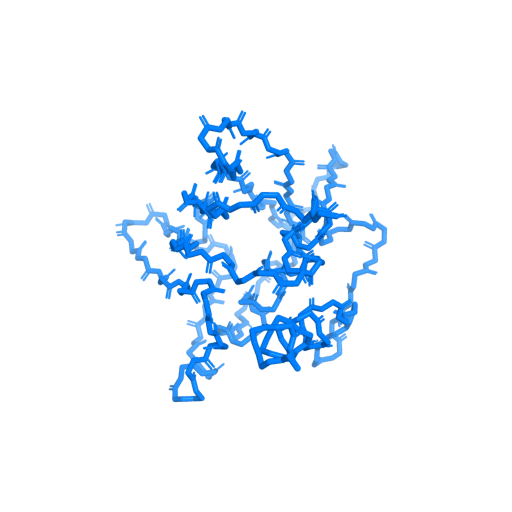 ? 6.042 39.114 -1.422 1.00 23.26 116 LYS A CA 1
ATOM 780 C C . LYS A 1 116 ? 5.349 40.162 -2.279 1.00 20.45 116 LYS A C 1
ATOM 781 O O . LYS A 1 116 ? 5.196 39.992 -3.479 1.00 19.69 116 LYS A O 1
ATOM 787 N N . GLY A 1 117 ? 4.902 41.225 -1.636 1.00 18.87 117 GLY A N 1
ATOM 788 C CA . GLY A 1 117 ? 4.180 42.291 -2.295 1.00 17.97 117 GLY A CA 1
ATOM 789 C C . GLY A 1 117 ? 2.749 42.347 -1.787 1.00 17.20 117 GLY A C 1
ATOM 790 O O . GLY A 1 117 ? 2.255 41.434 -1.106 1.00 17.45 117 GLY A O 1
ATOM 791 N N . ASN A 1 118 ? 2.088 43.428 -2.129 1.00 17.45 118 ASN A N 1
ATOM 792 C CA . ASN A 1 118 ? 0.756 43.688 -1.623 1.00 17.34 118 ASN A CA 1
ATOM 793 C C . ASN A 1 118 ? -0.319 43.486 -2.650 1.00 17.58 118 ASN A C 1
ATOM 794 O O . ASN A 1 118 ? -0.151 43.816 -3.826 1.00 16.55 118 ASN A O 1
ATOM 799 N N . ILE A 1 119 ? -1.449 42.986 -2.157 1.00 16.70 119 ILE A N 1
ATOM 800 C CA . ILE A 1 119 ? -2.717 43.005 -2.876 1.00 16.25 119 ILE A CA 1
ATOM 801 C C . ILE A 1 119 ? -3.518 44.157 -2.262 1.00 16.66 119 ILE A C 1
ATOM 802 O O . ILE A 1 119 ? -3.646 44.240 -1.038 1.00 18.22 119 ILE A O 1
ATOM 807 N N . VAL A 1 120 ? -4.052 45.064 -3.085 1.00 15.98 120 VAL A N 1
ATOM 808 C CA . VAL A 1 120 ? -4.732 46.240 -2.577 1.00 15.36 120 VAL A CA 1
ATOM 809 C C . VAL A 1 120 ? -6.181 46.303 -3.047 1.00 15.02 120 VAL A C 1
ATOM 810 O O . VAL A 1 120 ? -6.442 46.330 -4.236 1.00 14.85 120 VAL A O 1
ATOM 814 N N . ILE A 1 121 ? -7.111 46.367 -2.096 1.00 15.05 121 ILE A N 1
ATOM 815 C CA . ILE A 1 121 ? -8.508 46.591 -2.385 1.00 14.95 121 ILE A CA 1
ATOM 816 C C . ILE A 1 121 ? -8.680 48.107 -2.482 1.00 15.45 121 ILE A C 1
ATOM 817 O O . ILE A 1 121 ? -8.450 48.810 -1.492 1.00 15.34 121 ILE A O 1
ATOM 822 N N . ASN A 1 122 ? -9.044 48.610 -3.668 1.00 14.74 122 ASN A N 1
ATOM 823 C CA . ASN A 1 122 ? -9.261 50.030 -3.893 1.00 15.08 122 ASN A CA 1
ATOM 824 C C . ASN A 1 122 ? -10.735 50.335 -3.865 1.00 15.60 122 ASN A C 1
ATOM 825 O O . ASN A 1 122 ? -11.522 49.631 -4.512 1.00 15.15 122 ASN A O 1
ATOM 830 N N . THR A 1 123 ? -11.113 51.390 -3.150 1.00 15.64 123 THR A N 1
ATOM 831 C CA . THR A 1 123 ? -12.522 51.777 -3.042 1.00 15.96 123 THR A CA 1
ATOM 832 C C . THR A 1 123 ? -12.845 52.910 -4.001 1.00 16.88 123 THR A C 1
ATOM 833 O O . THR A 1 123 ? -11.944 53.599 -4.517 1.00 16.30 123 THR A O 1
ATOM 837 N N . LYS A 1 124 ? -14.131 53.107 -4.235 1.00 17.42 124 LYS A N 1
ATOM 838 C CA . LYS A 1 124 ? -14.557 54.048 -5.279 1.00 19.15 124 LYS A CA 1
ATOM 839 C C . LYS A 1 124 ? -14.147 55.499 -5.011 1.00 19.81 124 LYS A C 1
ATOM 840 O O . LYS A 1 124 ? -13.904 56.241 -5.952 1.00 20.26 124 LYS A O 1
ATOM 846 N N . ASN A 1 125 ? -14.078 55.898 -3.746 1.00 20.37 125 ASN A N 1
ATOM 847 C CA . ASN A 1 125 ? -13.640 57.274 -3.391 1.00 21.27 125 ASN A CA 1
ATOM 848 C C . ASN A 1 125 ? -12.172 57.397 -3.017 1.00 22.47 125 ASN A C 1
ATOM 849 O O . ASN A 1 125 ? -11.759 58.437 -2.482 1.00 23.72 125 ASN A O 1
ATOM 854 N N . GLY A 1 126 ? -11.375 56.353 -3.282 1.00 21.61 126 GLY A N 1
ATOM 855 C CA . GLY A 1 126 ? -9.930 56.419 -3.116 1.00 21.29 126 GLY A CA 1
ATOM 856 C C . GLY A 1 126 ? -9.383 55.801 -1.845 1.00 21.56 126 GLY A C 1
ATOM 857 O O . GLY A 1 126 ? -8.204 55.980 -1.527 1.00 22.99 126 GLY A O 1
ATOM 858 N N . GLY A 1 127 ? -10.223 55.065 -1.117 1.00 20.10 127 GLY A N 1
ATOM 859 C CA . GLY A 1 127 ? -9.774 54.295 0.028 1.00 19.54 127 GLY A CA 1
ATOM 860 C C . GLY A 1 127 ? -9.001 53.053 -0.378 1.00 18.90 127 GLY A C 1
ATOM 861 O O . GLY A 1 127 ? -9.071 52.590 -1.530 1.00 18.70 127 GLY A O 1
ATOM 862 N N . LYS A 1 128 ? -8.221 52.522 0.549 1.00 18.08 128 LYS A N 1
ATOM 863 C CA . LYS A 1 128 ? -7.608 51.227 0.331 1.00 19.09 128 LYS A CA 1
ATOM 864 C C . LYS A 1 128 ? -7.577 50.325 1.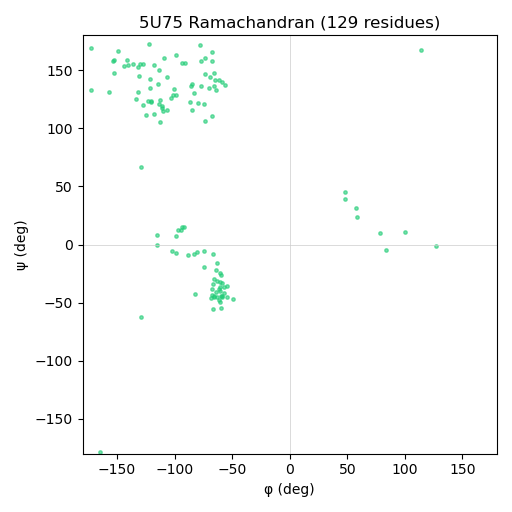564 1.00 17.99 128 LYS A C 1
ATOM 865 O O . LYS A 1 128 ? -7.608 50.796 2.692 1.00 17.24 128 LYS A O 1
ATOM 871 N N . TYR A 1 129 ? -7.534 49.022 1.292 1.00 16.41 129 TYR A N 1
ATOM 872 C CA . TYR A 1 129 ? -7.241 47.991 2.266 1.00 15.99 129 TYR A CA 1
ATOM 873 C C . TYR A 1 129 ? -6.109 47.163 1.681 1.00 16.62 129 TYR A C 1
ATOM 874 O O . TYR A 1 129 ? -6.261 46.547 0.617 1.00 15.91 129 TYR A O 1
ATOM 883 N N . THR A 1 130 ? -4.990 47.114 2.402 1.00 16.33 130 THR A N 1
ATOM 884 C CA . THR A 1 130 ? -3.774 46.485 1.918 1.00 16.46 130 THR A CA 1
ATOM 885 C C . THR A 1 130 ? -3.568 45.115 2.545 1.00 16.36 130 THR A C 1
ATOM 886 O O . THR A 1 130 ? -3.582 44.973 3.766 1.00 16.88 130 THR A O 1
ATOM 890 N N . LEU A 1 131 ? -3.389 44.122 1.689 1.00 16.67 131 LEU A N 1
ATOM 891 C CA . LEU A 1 131 ? -3.195 42.754 2.058 1.00 16.42 131 LEU A CA 1
ATOM 892 C C . LEU A 1 131 ? -1.780 42.329 1.708 1.00 16.75 131 LEU A C 1
ATOM 893 O O . LEU A 1 131 ? -1.465 42.060 0.544 1.00 15.85 131 LEU A O 1
ATOM 898 N N . GLU A 1 132 ? -0.944 42.217 2.732 1.00 16.88 132 GLU A N 1
ATOM 899 C CA . GLU A 1 132 ? 0.436 41.783 2.539 1.00 17.57 132 GLU A CA 1
ATOM 900 C C . GLU A 1 132 ? 0.487 40.281 2.276 1.00 18.40 132 GLU A C 1
ATOM 901 O O . GLU A 1 132 ? 0.073 39.484 3.124 1.00 19.42 132 GLU A O 1
ATOM 907 N N . SER A 1 133 ? 1.026 39.884 1.116 1.00 17.36 133 SER A N 1
ATOM 908 C CA . SER A 1 133 ? 0.875 38.519 0.636 1.00 17.62 133 SER A CA 1
ATOM 909 C C . SER A 1 133 ? 1.707 37.466 1.339 1.00 17.16 133 SER A C 1
ATOM 910 O O . SER A 1 133 ? 1.433 36.298 1.220 1.00 17.18 133 SER A O 1
ATOM 913 N N . HIS A 1 134 ? 2.759 37.888 2.031 1.00 19.01 134 HIS A N 1
ATOM 914 C CA . HIS A 1 134 ? 3.722 36.965 2.623 1.00 20.08 134 HIS A CA 1
ATOM 915 C C . HIS A 1 134 ? 3.260 36.362 3.962 1.00 21.48 134 HIS A C 1
ATOM 916 O O . HIS A 1 134 ? 3.929 35.468 4.499 1.00 21.75 134 HIS A O 1
ATOM 923 N N . LYS A 1 135 ? 2.130 36.836 4.488 1.00 21.22 135 LYS A N 1
ATOM 924 C CA . LYS A 1 135 ? 1.627 36.392 5.768 1.00 21.67 135 LYS A CA 1
ATOM 925 C C . LYS A 1 135 ? 0.097 36.457 5.773 1.00 22.36 135 LYS A C 1
ATOM 926 O O . LYS A 1 135 ? -0.507 37.084 4.906 1.00 20.28 135 LYS A O 1
ATOM 932 N N . GLU A 1 136 ? -0.509 35.828 6.774 1.00 22.52 136 GLU A N 1
ATOM 933 C CA . GLU A 1 136 ? -1.966 35.847 6.917 1.00 22.91 136 GLU A CA 1
ATOM 934 C C . GLU A 1 136 ? -2.459 37.246 7.265 1.00 20.68 136 GLU A C 1
ATOM 935 O O . GLU A 1 136 ? -1.715 38.083 7.752 1.00 19.41 136 GLU A O 1
ATOM 941 N N . LEU A 1 137 ? -3.735 37.518 6.991 1.00 20.17 137 LEU A N 1
ATOM 942 C CA . LEU A 1 137 ? -4.366 38.738 7.493 1.00 19.20 137 LEU A CA 1
ATOM 943 C C . LEU A 1 137 ? -4.234 38.791 9.013 1.00 20.01 137 LEU A C 1
ATOM 944 O O . LEU A 1 137 ? -4.473 37.780 9.686 1.00 20.78 137 LEU A O 1
ATOM 949 N N . GLN A 1 138 ? -3.918 39.963 9.542 1.00 21.01 138 GLN A N 1
ATOM 950 C CA . GLN A 1 138 ? -3.811 40.151 10.992 1.00 22.10 138 GLN A CA 1
ATOM 951 C C . GLN A 1 138 ? -5.196 39.970 11.632 1.00 23.23 138 GLN A C 1
ATOM 952 O O . GLN A 1 138 ? -6.210 40.459 11.100 1.00 20.83 138 GLN A O 1
ATOM 958 N N . LYS A 1 139 ? -5.236 39.248 12.750 1.00 23.38 139 LYS A N 1
ATOM 959 C CA . LYS A 1 139 ? -6.508 38.913 13.420 1.00 24.60 139 LYS A CA 1
ATOM 960 C C . LYS A 1 139 ? -7.321 40.143 13.795 1.00 24.31 139 LYS A C 1
ATOM 961 O O . LYS A 1 139 ? -8.543 40.119 13.673 1.00 23.31 139 LYS A O 1
ATOM 963 N N . ASN A 1 140 ? -6.666 41.235 14.200 1.00 23.38 140 ASN A N 1
ATOM 964 C CA . ASN A 1 140 ? -7.380 42.466 14.572 1.00 24.11 140 ASN A CA 1
ATOM 965 C C . ASN A 1 140 ? -8.113 43.189 13.410 1.00 22.97 140 ASN A C 1
ATOM 966 O O . ASN A 1 140 ? -8.854 44.152 13.645 1.00 23.55 140 ASN A O 1
ATOM 971 N N . ARG A 1 141 ? -7.892 42.729 12.178 1.00 20.95 141 ARG A N 1
ATOM 972 C CA . ARG A 1 141 ? -8.543 43.288 10.982 1.00 20.16 141 ARG A CA 1
ATOM 973 C C . ARG A 1 141 ? -9.745 42.479 10.503 1.00 19.94 141 ARG A C 1
ATOM 974 O O . ARG A 1 141 ? -10.440 42.917 9.595 1.00 19.59 141 ARG A O 1
ATOM 982 N N . GLU A 1 142 ? -9.977 41.308 11.095 1.00 20.05 142 GLU A N 1
ATOM 983 C CA . GLU A 1 142 ? -10.977 40.374 10.579 1.00 20.99 142 GLU A CA 1
ATOM 984 C C . GLU A 1 142 ? -12.385 40.918 10.508 1.00 20.70 142 GLU A C 1
ATOM 985 O O . GLU A 1 142 ? -13.125 40.546 9.606 1.00 19.87 142 GLU A O 1
ATOM 991 N N . ASN A 1 143 ? -12.753 41.789 11.440 1.00 20.86 143 ASN A N 1
ATOM 992 C CA . ASN A 1 143 ? -14.152 42.243 11.561 1.00 22.11 143 ASN A CA 1
ATOM 993 C C . ASN A 1 143 ? -14.476 43.596 10.928 1.00 20.81 143 ASN A C 1
ATOM 994 O O . ASN A 1 143 ? -15.594 44.103 11.078 1.00 21.36 143 ASN A O 1
ATOM 999 N N . VAL A 1 144 ? -13.516 44.177 10.206 1.00 18.86 144 VAL A N 1
ATOM 1000 C CA . VAL A 1 144 ? -13.715 45.460 9.536 1.00 17.25 144 VAL A CA 1
ATOM 1001 C C . VAL A 1 144 ? -14.798 45.260 8.479 1.00 16.33 144 VAL A C 1
ATOM 1002 O O . VAL A 1 144 ? -14.753 44.287 7.736 1.00 16.32 144 VAL A O 1
ATOM 1006 N N . GLU A 1 145 ? -15.759 46.167 8.441 1.00 16.21 145 GLU A N 1
ATOM 1007 C CA . GLU A 1 145 ? -16.949 46.018 7.610 1.00 16.82 145 GLU A CA 1
ATOM 1008 C C . GLU A 1 145 ? -16.802 46.801 6.311 1.00 16.33 145 GLU A C 1
ATOM 1009 O O . GLU A 1 145 ? -16.460 47.986 6.317 1.00 16.73 145 GLU A O 1
ATOM 1015 N N . ILE A 1 146 ? -17.051 46.113 5.200 1.00 15.65 146 ILE A N 1
ATOM 1016 C CA . ILE A 1 146 ? -16.871 46.648 3.850 1.00 15.31 146 ILE A CA 1
ATOM 1017 C C . ILE A 1 146 ? -18.105 46.321 3.004 1.00 15.49 146 ILE A C 1
ATOM 1018 O O . ILE A 1 146 ? -18.493 45.151 2.865 1.00 15.51 146 ILE A O 1
ATOM 1023 N N . ASN A 1 147 ? -18.706 47.357 2.420 1.00 15.93 147 ASN A N 1
ATOM 1024 C CA . ASN A 1 147 ? -19.790 47.166 1.472 1.00 15.76 147 ASN A CA 1
ATOM 1025 C C . ASN A 1 147 ? -19.146 46.800 0.149 1.00 15.28 147 ASN A C 1
ATOM 1026 O O . ASN A 1 147 ? -18.321 47.559 -0.386 1.00 14.70 147 ASN A O 1
ATOM 1031 N N . THR A 1 148 ? -19.492 45.634 -0.390 1.00 14.53 148 THR A N 1
ATOM 1032 C CA . THR A 1 148 ? -18.879 45.175 -1.655 1.00 14.87 148 THR A CA 1
ATOM 1033 C C . THR A 1 148 ? -19.150 46.141 -2.819 1.00 14.81 148 THR A C 1
ATOM 1034 O O . THR A 1 148 ? -18.404 46.172 -3.772 1.00 14.84 148 THR A O 1
ATOM 1038 N N . ASP A 1 149 ? -20.233 46.917 -2.736 1.00 15.59 149 ASP A N 1
ATOM 1039 C CA . ASP A 1 149 ? -20.538 47.929 -3.733 1.00 16.82 149 ASP A CA 1
ATOM 1040 C C . ASP A 1 149 ? -19.629 49.183 -3.637 1.00 16.94 149 ASP A C 1
ATOM 1041 O O . ASP A 1 149 ? -19.700 50.075 -4.493 1.00 16.71 149 ASP A O 1
ATOM 1046 N N . ASP A 1 150 ? -18.772 49.235 -2.611 1.00 15.68 150 ASP A N 1
ATOM 1047 C CA . ASP A 1 150 ? -17.786 50.292 -2.455 1.00 15.94 150 ASP A CA 1
ATOM 1048 C C . ASP A 1 150 ? -16.472 49.981 -3.159 1.00 15.89 150 ASP A C 1
ATOM 1049 O O . ASP A 1 150 ? -15.614 50.861 -3.258 1.00 16.47 150 ASP A O 1
ATOM 1054 N N A ILE A 1 151 ? -16.305 48.751 -3.644 0.50 15.81 151 ILE A N 1
ATOM 1055 N N B ILE A 1 151 ? -16.297 48.744 -3.628 0.50 15.91 151 ILE A N 1
ATOM 1056 C CA A ILE A 1 151 ? -15.018 48.314 -4.177 0.50 15.65 151 ILE A CA 1
ATOM 1057 C CA B ILE A 1 151 ? -15.005 48.306 -4.155 0.50 15.80 151 ILE A CA 1
ATOM 1058 C C A ILE A 1 151 ? -14.900 48.686 -5.645 0.50 16.05 151 ILE A C 1
ATOM 1059 C C B ILE A 1 151 ? -14.890 48.670 -5.635 0.50 16.13 151 ILE A C 1
ATOM 1060 O O A ILE A 1 151 ? -15.782 48.369 -6.444 0.50 15.91 151 ILE A O 1
ATOM 1061 O O B ILE A 1 151 ? -15.767 48.336 -6.431 0.50 15.99 151 ILE A O 1
ATOM 1070 N N . LYS A 1 152 ? -13.820 49.382 -5.982 1.00 15.46 152 LYS A N 1
ATOM 1071 C CA . LYS A 1 152 ? -13.522 49.737 -7.370 1.00 16.57 152 LYS A CA 1
ATOM 1072 C C . LYS A 1 152 ? -12.880 48.576 -8.112 1.00 15.69 152 LYS A C 1
ATOM 1073 O O . LYS A 1 152 ? -13.399 48.121 -9.127 1.00 14.98 152 LYS A O 1
ATOM 1079 N N . ASN A 1 153 ? -11.749 48.110 -7.599 1.00 15.41 153 ASN A N 1
ATOM 1080 C CA . ASN A 1 153 ? -11.030 46.970 -8.143 1.00 15.64 153 ASN A CA 1
ATOM 1081 C C . ASN A 1 153 ? -10.015 46.484 -7.109 1.00 15.43 153 ASN A C 1
ATOM 1082 O O . ASN A 1 153 ? -9.928 47.044 -6.014 1.00 14.61 153 ASN A O 1
ATOM 1087 N N . VAL A 1 154 ? -9.253 45.460 -7.468 1.00 14.84 154 VAL A N 1
ATOM 1088 C CA . VAL A 1 154 ? -8.166 44.962 -6.636 1.00 15.19 154 VAL A CA 1
ATOM 1089 C C . VAL A 1 154 ? -6.926 45.029 -7.493 1.00 15.62 154 VAL A C 1
ATOM 1090 O O . VAL A 1 154 ? -6.899 44.478 -8.592 1.00 15.82 154 VAL A O 1
ATOM 1094 N N . THR A 1 155 ? -5.899 45.731 -7.013 1.00 15.31 155 THR A N 1
ATOM 1095 C CA . THR A 1 155 ? -4.647 45.758 -7.721 1.00 15.35 155 THR A CA 1
ATOM 1096 C C . THR A 1 155 ? -3.594 44.968 -6.968 1.00 15.94 155 THR A C 1
ATOM 1097 O O . THR A 1 155 ? -3.744 44.703 -5.770 1.00 16.37 155 THR A O 1
ATOM 1101 N N . PHE A 1 156 ? -2.532 44.567 -7.659 1.00 15.69 156 PHE A N 1
ATOM 1102 C CA . PHE A 1 156 ? -1.459 43.863 -6.970 1.00 16.18 156 PHE A CA 1
ATOM 1103 C C . PHE A 1 156 ? -0.175 43.860 -7.755 1.00 17.25 156 PHE A C 1
ATOM 1104 O O . PHE A 1 156 ? -0.210 43.876 -8.990 1.00 16.38 156 PHE A O 1
ATOM 1112 N N A GLU A 1 157 ? 0.940 43.791 -7.026 0.50 17.76 157 GLU A N 1
ATOM 1113 N N B GLU A 1 157 ? 0.953 43.839 -7.040 0.50 17.35 157 GLU A N 1
ATOM 1114 C CA A GLU A 1 157 ? 2.276 43.612 -7.605 0.50 18.96 157 GLU A CA 1
ATOM 1115 C CA B GLU A 1 157 ? 2.276 43.584 -7.640 0.50 18.21 157 GLU A CA 1
ATOM 1116 C C A GLU A 1 157 ? 2.978 42.606 -6.723 0.50 18.19 157 GLU A C 1
ATOM 1117 C C B GLU A 1 157 ? 2.965 42.604 -6.728 0.50 17.77 157 GLU A C 1
ATOM 1118 O O A GLU A 1 157 ? 3.554 42.975 -5.692 0.50 18.29 157 GLU A O 1
ATOM 1119 O O B GLU A 1 157 ? 3.515 42.988 -5.688 0.50 17.95 157 GLU A O 1
ATOM 1130 N N . LEU A 1 158 ? 2.902 41.336 -7.105 1.00 17.76 158 LEU A N 1
ATOM 1131 C CA . LEU A 1 158 ? 3.432 40.260 -6.317 1.00 17.43 158 LEU A CA 1
ATOM 1132 C C . LEU A 1 158 ? 4.681 39.692 -6.982 1.00 18.39 158 LEU A C 1
ATOM 1133 O O . LEU A 1 158 ? 4.785 39.651 -8.222 1.00 16.93 158 LEU A O 1
ATOM 1138 N N . VAL A 1 159 ? 5.610 39.253 -6.136 1.00 18.19 159 VAL A N 1
ATOM 1139 C CA . VAL A 1 159 ? 6.906 38.757 -6.575 1.00 19.74 159 VAL A CA 1
ATOM 1140 C C . VAL A 1 159 ? 7.205 37.425 -5.889 1.00 19.81 159 VAL A C 1
ATOM 1141 O O . VAL A 1 159 ? 7.031 37.294 -4.675 1.00 21.38 159 VAL A O 1
ATOM 1145 N N . LYS A 1 160 ? 7.611 36.434 -6.677 1.00 19.67 160 LYS A N 1
ATOM 1146 C CA . LYS A 1 160 ? 8.190 35.212 -6.166 1.00 21.69 160 LYS A CA 1
ATOM 1147 C C . LYS A 1 160 ? 9.626 35.142 -6.729 1.00 21.82 160 LYS A C 1
ATOM 1148 O O . LYS A 1 160 ? 9.822 34.990 -7.922 1.00 20.85 160 LYS A O 1
ATOM 1154 N N . SER A 1 161 ? 10.618 35.272 -5.850 1.00 22.06 161 SER A N 1
ATOM 1155 C CA . SER A 1 161 ? 11.998 35.485 -6.299 1.00 23.46 161 SER A CA 1
ATOM 1156 C C . SER A 1 161 ? 12.626 34.339 -7.060 1.00 24.48 161 SER A C 1
ATOM 1157 O O . SER A 1 161 ? 13.487 34.556 -7.928 1.00 25.90 161 SER A O 1
ATOM 1160 N N . VAL A 1 162 ? 12.212 33.121 -6.764 1.00 24.23 162 VAL A N 1
ATOM 1161 C CA . VAL A 1 162 ? 12.775 31.970 -7.445 1.00 27.40 162 VAL A CA 1
ATOM 1162 C C . VAL A 1 162 ? 11.666 31.058 -7.920 1.00 29.59 162 VAL A C 1
ATOM 1163 O O . VAL A 1 162 ? 10.573 31.042 -7.354 1.00 28.44 162 VAL A O 1
ATOM 1167 N N . ASN A 1 163 ? 11.950 30.321 -8.981 1.00 32.96 163 ASN A N 1
ATOM 1168 C CA . ASN A 1 163 ? 11.106 29.199 -9.370 1.00 38.18 163 ASN A CA 1
ATOM 1169 C C . ASN A 1 163 ? 11.372 28.028 -8.470 1.00 37.45 163 ASN A C 1
ATOM 1170 O O . ASN A 1 163 ? 12.428 27.947 -7.836 1.00 37.47 163 ASN A O 1
ATOM 1175 N N . ASP A 1 164 ? 10.410 27.123 -8.400 1.00 38.08 164 ASP A N 1
ATOM 1176 C CA . ASP A 1 164 ? 10.6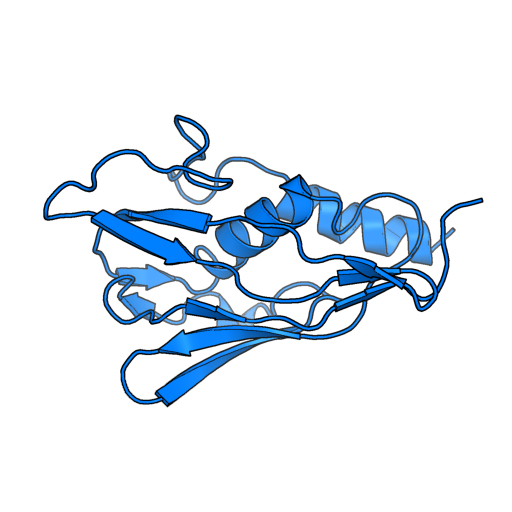29 25.857 -7.712 1.00 41.43 164 ASP A CA 1
ATOM 1177 C C . A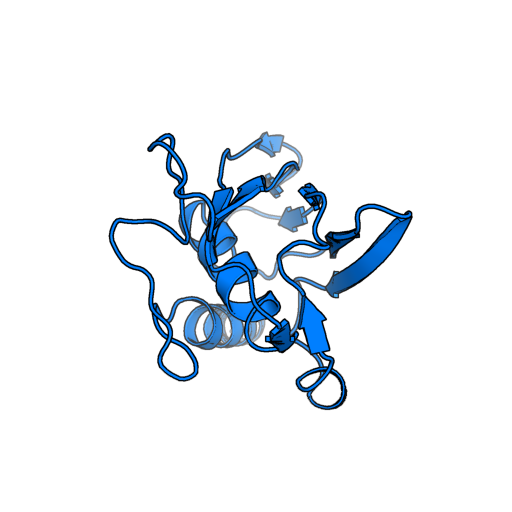SP A 1 164 ? 11.525 24.971 -8.584 1.00 45.14 164 ASP A C 1
ATOM 1178 O O . ASP A 1 164 ? 11.469 25.054 -9.813 1.00 44.46 164 ASP A O 1
ATOM 1183 N N . ILE A 1 165 ? 12.369 24.163 -7.938 1.00 49.13 165 ILE A N 1
ATOM 1184 C CA . ILE A 1 165 ? 13.433 23.399 -8.611 1.00 51.14 165 ILE A CA 1
ATOM 1185 C C . ILE A 1 165 ? 13.057 21.927 -8.753 1.00 52.70 165 ILE A C 1
ATOM 1186 O O . ILE A 1 165 ? 11.926 21.598 -9.112 1.00 55.68 165 ILE A O 1
#

Secondary structure (DSSP, 8-state):
-HHHHHHHHHHHHHT-SEETTEE--TTTTT---SPPPTTEEEEEEEEEEEETTEEE---EEEEEESSEEEHHHHHHHHHHHHHTTTTT-SSS--BSEEEEEETTS-EEEEETTSPPPGGGTT-EEEGGGEEEEEEEEEE-S---

Foldseek 3Di:
DVQQVLLVVLCVQQQAQDDPPDGQDPNQLAADPDDDDPQKDKAWEFEWEAEQRRTDTDTTIHIDGFDKDAPLVVVSSNVNNVVVVPQSPARHFKFWWKWFAFPVGDIDIDTRRHDDDPVRGGHIDGPNRTDHIYIYMYTNHDHD

B-factor: mean 22.6, std 7.73, range [13.24, 55.68]

Solvent-accessible surface area: 7740 Å² total; per-residue (Å²): 147,88,70,28,60,103,2,46,47,5,77,85,57,0,33,132,72,75,22,103,86,64,33,36,139,81,173,25,7,27,91,10,140,134,126,78,89,97,83,33,19,46,2,84,7,95,23,43,16,23,13,53,71,174,91,114,100,24,66,57,4,0,8,17,80,95,64,89,11,38,3,69,8,0,0,6,2,0,1,24,0,0,12,41,39,18,0,4,97,49,27,48,39,2,111,28,64,0,28,0,33,11,119,147,70,34,148,55,38,0,61,0,74,79,75,8,71,77,143,50,42,120,63,130,4,67,1,56,50,8,132,15,0,48,6,133,1,54,14,59,74,94,65,155